Protein AF-A0A2V8U0Z6-F1 (afdb_monomer_lite)

Radius of gyration: 12.64 Å; chains: 1; bounding box: 31×25×26 Å

Foldseek 3Di:
DFDWPDWADDPPDPPDIDIDTDDDPVCAQVAKDWDWDADPNDIDDIDIDTHD

pLDDT: mean 95.82, std 1.93, range [88.25, 98.12]

Structure (mmCIF, N/CA/C/O backbone):
data_AF-A0A2V8U0Z6-F1
#
_entry.id   AF-A0A2V8U0Z6-F1
#
loop_
_atom_site.group_PDB
_atom_site.id
_atom_site.type_symbol
_atom_site.label_atom_id
_atom_site.label_alt_id
_atom_site.label_comp_id
_atom_site.label_asym_id
_atom_site.label_entity_id
_atom_site.label_seq_id
_atom_site.pdbx_PDB_ins_code
_atom_site.Cartn_x
_atom_site.Cartn_y
_atom_site.Cartn_z
_atom_site.occupancy
_atom_site.B_iso_or_equiv
_atom_site.auth_seq_id
_atom_site.auth_comp_id
_atom_site.auth_asym_id
_atom_site.auth_atom_id
_atom_site.pdbx_PDB_model_num
ATOM 1 N N . SER A 1 1 ? -5.884 -10.365 4.065 1.00 88.25 1 SER A N 1
ATOM 2 C CA . SER A 1 1 ? -5.143 -9.958 2.854 1.00 88.25 1 SER A CA 1
ATOM 3 C C . SER A 1 1 ? -6.062 -9.129 1.969 1.00 88.25 1 SER A C 1
ATOM 5 O O . SER A 1 1 ? -7.274 -9.188 2.152 1.00 88.25 1 SER A O 1
ATOM 7 N N . VAL A 1 2 ? -5.506 -8.331 1.059 1.00 92.62 2 VAL A N 1
ATOM 8 C CA . VAL A 1 2 ? -6.253 -7.478 0.118 1.00 92.62 2 VAL A CA 1
ATOM 9 C C . VAL A 1 2 ? -5.679 -7.629 -1.299 1.00 92.62 2 VAL A C 1
ATOM 11 O O . VAL A 1 2 ? -4.535 -8.076 -1.416 1.00 92.62 2 VAL A O 1
ATOM 14 N N . PRO A 1 3 ? -6.427 -7.287 -2.367 1.00 93.88 3 PRO A N 1
ATOM 15 C CA . PRO A 1 3 ? -5.919 -7.364 -3.735 1.00 93.88 3 PRO A CA 1
ATOM 16 C C . PRO A 1 3 ? -4.714 -6.443 -3.966 1.00 93.88 3 PRO A C 1
ATOM 18 O O . PRO A 1 3 ? -4.755 -5.257 -3.625 1.00 93.88 3 PRO A O 1
ATOM 21 N N . VAL A 1 4 ? -3.671 -6.988 -4.597 1.00 95.31 4 VAL A N 1
ATOM 22 C CA . VAL A 1 4 ? -2.536 -6.221 -5.126 1.00 95.31 4 VAL A CA 1
ATOM 23 C C . VAL A 1 4 ? -2.891 -5.769 -6.537 1.00 95.31 4 VAL A C 1
ATOM 25 O O . VAL A 1 4 ? -3.175 -6.588 -7.406 1.00 95.31 4 VAL A O 1
ATOM 28 N N . LEU A 1 5 ? -2.904 -4.458 -6.747 1.00 97.12 5 LEU A N 1
ATOM 29 C CA . LEU A 1 5 ? -3.249 -3.827 -8.021 1.00 97.12 5 LEU A CA 1
ATOM 30 C C . LEU A 1 5 ? -2.010 -3.588 -8.890 1.00 97.12 5 LEU A C 1
ATOM 32 O O . LEU A 1 5 ? -2.120 -3.496 -10.108 1.00 97.12 5 LEU A O 1
ATOM 36 N N . TYR A 1 6 ? -0.838 -3.473 -8.262 1.00 97.38 6 TYR A N 1
ATOM 37 C CA . TYR A 1 6 ? 0.448 -3.298 -8.929 1.00 97.38 6 TYR A CA 1
ATOM 38 C C . TYR A 1 6 ? 1.591 -3.720 -8.003 1.00 97.38 6 TYR A C 1
ATOM 40 O O . TYR A 1 6 ? 1.518 -3.465 -6.801 1.00 97.38 6 TYR A O 1
ATOM 48 N N . ALA A 1 7 ? 2.645 -4.308 -8.570 1.00 96.56 7 ALA A N 1
ATOM 49 C CA . ALA A 1 7 ? 3.925 -4.548 -7.911 1.00 96.56 7 ALA A CA 1
ATOM 50 C C . ALA A 1 7 ? 5.052 -4.462 -8.955 1.00 96.56 7 ALA A C 1
ATOM 52 O O . ALA A 1 7 ? 5.021 -5.192 -9.947 1.00 96.56 7 ALA A O 1
ATOM 53 N N . GLY A 1 8 ? 6.015 -3.563 -8.760 1.00 96.69 8 GLY A N 1
ATOM 54 C CA . GLY A 1 8 ? 7.118 -3.346 -9.702 1.00 96.69 8 GLY A CA 1
ATOM 55 C C . GLY A 1 8 ? 7.808 -1.990 -9.514 1.00 96.69 8 GLY A C 1
ATOM 56 O O . GLY A 1 8 ? 7.544 -1.326 -8.510 1.00 96.69 8 GLY A O 1
ATOM 57 N N . PRO A 1 9 ? 8.645 -1.552 -10.472 1.00 97.50 9 PRO A N 1
ATOM 58 C CA . PRO A 1 9 ? 9.427 -0.321 -10.354 1.00 97.50 9 PRO A CA 1
ATOM 59 C C . PRO A 1 9 ? 8.583 0.932 -10.096 1.00 97.50 9 PRO A C 1
ATOM 61 O O . PRO A 1 9 ? 7.528 1.132 -10.700 1.00 97.50 9 PRO A O 1
ATOM 64 N N . GLN A 1 10 ? 9.068 1.811 -9.222 1.00 96.62 10 GLN A N 1
ATOM 65 C CA . GLN A 1 10 ? 8.471 3.115 -8.930 1.00 96.62 10 GLN A CA 1
ATOM 66 C C . GLN A 1 10 ? 8.929 4.158 -9.971 1.00 96.62 10 GLN A C 1
ATOM 68 O O . GLN A 1 10 ? 10.119 4.474 -10.020 1.00 96.62 10 GLN A O 1
ATOM 73 N N . PRO A 1 11 ? 8.016 4.755 -10.767 1.00 93.25 11 PRO A N 1
ATOM 74 C CA . PRO A 1 11 ? 8.372 5.742 -11.789 1.00 93.25 11 PRO A CA 1
ATOM 75 C C . PRO A 1 11 ? 9.209 6.937 -11.311 1.00 93.25 11 PRO A C 1
ATOM 77 O O . PRO A 1 11 ? 10.030 7.450 -12.068 1.00 93.25 11 PRO A O 1
ATOM 80 N N . ASN A 1 12 ? 8.993 7.409 -10.081 1.00 97.00 12 ASN A N 1
ATOM 81 C CA . ASN A 1 12 ? 9.589 8.661 -9.601 1.00 97.00 12 ASN A CA 1
ATOM 82 C C . ASN A 1 12 ? 10.936 8.495 -8.886 1.00 97.00 12 ASN A C 1
ATOM 84 O O . ASN A 1 12 ? 11.635 9.487 -8.681 1.00 97.00 12 ASN A O 1
ATOM 88 N N . TYR A 1 13 ? 11.303 7.271 -8.502 1.00 95.69 13 TYR A N 1
ATOM 89 C CA . TYR A 1 13 ? 12.483 7.009 -7.682 1.00 95.69 13 TYR A CA 1
ATOM 90 C C . TYR A 1 13 ? 13.250 5.809 -8.231 1.00 95.69 13 TYR A C 1
ATOM 92 O O . TYR A 1 13 ? 12.871 4.658 -8.024 1.00 95.69 13 TYR A O 1
ATOM 100 N N . ALA A 1 14 ? 14.348 6.092 -8.934 1.00 95.12 14 ALA A N 1
ATOM 101 C CA . ALA A 1 14 ? 15.192 5.063 -9.527 1.00 95.12 14 ALA A CA 1
ATOM 102 C C . ALA A 1 14 ? 15.732 4.096 -8.461 1.00 95.12 14 ALA A C 1
ATOM 104 O O . ALA A 1 14 ? 16.220 4.516 -7.413 1.00 95.12 14 ALA A O 1
ATOM 105 N N . GLY A 1 15 ? 15.659 2.798 -8.756 1.00 95.94 15 GLY A N 1
ATOM 106 C CA . GLY A 1 15 ? 16.099 1.736 -7.850 1.00 95.94 15 GLY A CA 1
ATOM 107 C C . GLY A 1 15 ? 15.101 1.378 -6.746 1.00 95.94 15 GLY A C 1
ATOM 108 O O . GLY A 1 15 ? 15.414 0.506 -5.940 1.00 95.94 15 GLY A O 1
ATOM 109 N N . LEU A 1 16 ? 13.923 2.014 -6.701 1.00 95.69 16 LEU A N 1
ATOM 110 C CA . LEU A 1 16 ? 12.837 1.628 -5.802 1.00 95.69 16 LEU A CA 1
ATOM 111 C C . LEU A 1 16 ? 11.727 0.900 -6.559 1.00 95.69 16 LEU A C 1
ATOM 113 O O . LEU A 1 16 ? 11.401 1.242 -7.695 1.00 95.69 16 LEU A O 1
ATOM 117 N N . ASP A 1 17 ? 11.093 -0.037 -5.864 1.00 95.50 17 ASP A N 1
ATOM 118 C CA . ASP A 1 17 ? 9.842 -0.665 -6.275 1.00 95.50 17 ASP A CA 1
ATOM 119 C C . ASP A 1 17 ? 8.679 -0.126 -5.430 1.00 95.50 17 ASP A C 1
ATOM 121 O O . ASP A 1 17 ? 8.862 0.412 -4.334 1.00 95.50 17 ASP A O 1
ATOM 125 N N . GLN A 1 18 ? 7.461 -0.278 -5.937 1.00 96.56 18 GLN A N 1
ATOM 126 C CA . GLN A 1 18 ? 6.219 0.069 -5.255 1.00 96.56 18 GLN A CA 1
ATOM 127 C C . GLN A 1 18 ? 5.210 -1.077 -5.337 1.00 96.56 18 GLN A C 1
ATOM 129 O O . GLN A 1 18 ? 5.213 -1.877 -6.276 1.00 96.56 18 GLN A O 1
ATOM 134 N N . VAL A 1 19 ? 4.295 -1.100 -4.368 1.00 96.88 19 VAL A N 1
ATOM 135 C CA . VAL A 1 19 ? 3.142 -1.999 -4.346 1.00 96.88 19 VAL A CA 1
ATOM 136 C C . VAL A 1 19 ? 1.885 -1.176 -4.085 1.00 96.88 19 VAL A C 1
ATOM 138 O O . VAL A 1 19 ? 1.798 -0.489 -3.069 1.00 96.88 19 VAL A O 1
ATOM 141 N N . ASN A 1 20 ? 0.896 -1.281 -4.974 1.00 96.88 20 ASN A N 1
ATOM 142 C CA . ASN A 1 20 ? -0.411 -0.648 -4.794 1.00 96.88 20 ASN A CA 1
ATOM 143 C C . ASN A 1 20 ? -1.432 -1.700 -4.366 1.00 96.88 20 ASN A C 1
ATOM 145 O O . ASN A 1 20 ? -1.562 -2.740 -5.014 1.00 96.88 20 ASN A O 1
ATOM 149 N N . VAL A 1 21 ? -2.188 -1.417 -3.307 1.00 95.31 21 VAL A N 1
ATOM 150 C CA . VAL A 1 21 ? -3.218 -2.316 -2.768 1.00 95.31 21 VAL A CA 1
ATOM 151 C C . VAL A 1 21 ? -4.563 -1.611 -2.661 1.00 95.31 21 VAL A C 1
ATOM 153 O O . VAL A 1 21 ? -4.638 -0.433 -2.312 1.00 95.31 21 VAL A O 1
ATOM 156 N N . GLY A 1 22 ? -5.641 -2.339 -2.947 1.00 94.44 22 GLY A N 1
ATOM 157 C CA . GLY A 1 22 ? -7.000 -1.847 -2.732 1.00 94.44 22 GLY A CA 1
ATOM 158 C C . GLY A 1 22 ? -7.434 -2.067 -1.285 1.00 94.44 22 GLY A C 1
ATOM 159 O O . GLY A 1 22 ? -7.535 -3.210 -0.844 1.00 94.44 22 GLY A O 1
ATOM 160 N N . LEU A 1 23 ? -7.722 -0.999 -0.540 1.00 91.94 23 LEU A N 1
ATOM 161 C CA . LEU A 1 23 ? -8.268 -1.121 0.814 1.00 91.94 23 LEU A CA 1
ATOM 162 C C . LEU A 1 23 ? -9.784 -1.358 0.778 1.00 91.94 23 LEU A C 1
ATOM 164 O O . LEU A 1 23 ? -10.519 -0.678 0.064 1.00 91.94 23 LEU A O 1
ATOM 168 N N . SER A 1 24 ? -10.257 -2.316 1.578 1.00 92.44 24 SER A N 1
ATOM 169 C CA . SER A 1 24 ? -11.690 -2.582 1.737 1.00 92.44 24 SER A CA 1
ATOM 170 C C . SER A 1 24 ? -12.377 -1.458 2.514 1.00 92.44 24 SER A C 1
ATOM 172 O O . SER A 1 24 ? -11.881 -1.025 3.555 1.00 92.44 24 SER A O 1
ATOM 174 N N . LEU A 1 25 ? -13.580 -1.059 2.084 1.00 94.06 25 LEU A N 1
ATOM 175 C CA . LEU A 1 25 ? -14.411 -0.076 2.795 1.00 94.06 25 LEU A CA 1
ATOM 176 C C . LEU A 1 25 ? -14.815 -0.517 4.210 1.00 94.06 25 LEU A C 1
ATOM 178 O O . LEU A 1 25 ? -15.241 0.324 5.004 1.00 94.06 25 LEU A O 1
ATOM 182 N N . SER A 1 26 ? -14.679 -1.807 4.531 1.00 94.25 26 SER A N 1
ATOM 183 C CA . SER A 1 26 ? -14.879 -2.343 5.882 1.00 94.25 26 SER A CA 1
ATOM 184 C C . SER A 1 26 ? -13.819 -1.880 6.887 1.00 94.25 26 SER A C 1
ATOM 186 O O . SER A 1 26 ? -14.024 -2.045 8.081 1.00 94.25 26 SER A O 1
ATOM 188 N N . LEU A 1 27 ? -12.690 -1.330 6.422 1.00 94.81 27 LEU A N 1
ATOM 189 C CA . LEU A 1 27 ? -11.613 -0.811 7.273 1.00 94.81 27 LEU A CA 1
ATOM 190 C C . LEU A 1 27 ? -11.796 0.667 7.649 1.00 94.81 27 LEU A C 1
ATOM 192 O O . LEU A 1 27 ? -10.998 1.199 8.415 1.00 94.81 27 LEU A O 1
ATOM 196 N N . ARG A 1 28 ? -12.810 1.355 7.108 1.00 95.44 28 ARG A N 1
ATOM 197 C CA . ARG A 1 28 ? -13.055 2.775 7.413 1.00 95.44 28 ARG A CA 1
ATOM 198 C C . ARG A 1 28 ? -13.263 2.971 8.915 1.00 95.44 28 ARG A C 1
ATOM 200 O O . ARG A 1 28 ? -14.038 2.236 9.522 1.00 95.44 28 ARG A O 1
ATOM 207 N N . GLY A 1 29 ? -12.577 3.955 9.493 1.00 97.12 29 GLY A N 1
ATOM 208 C CA . GLY A 1 29 ? -12.614 4.226 10.929 1.00 97.12 29 GLY A CA 1
ATOM 209 C C . GLY A 1 29 ? -11.945 3.171 11.819 1.00 97.12 29 GLY A C 1
ATOM 210 O O . GLY A 1 29 ? -12.128 3.226 1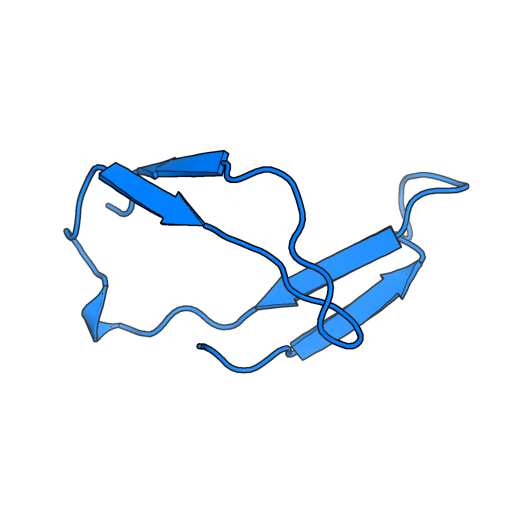3.032 1.00 97.12 29 GLY A O 1
ATOM 211 N N . ALA A 1 30 ? -11.173 2.223 11.268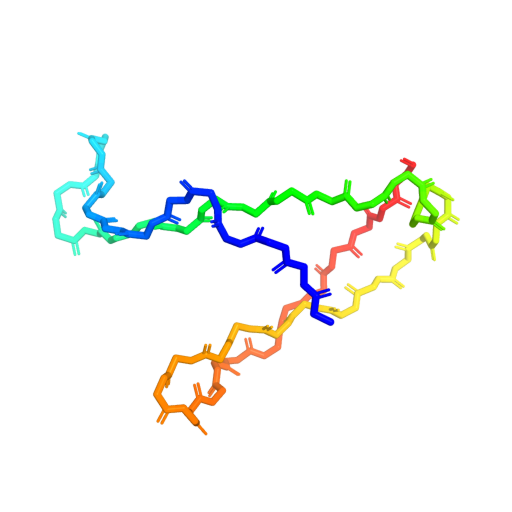 1.00 96.94 30 ALA A N 1
ATOM 212 C CA . ALA A 1 30 ? -10.480 1.205 12.066 1.00 96.94 30 ALA A CA 1
ATOM 213 C C . ALA A 1 30 ? -9.394 1.787 12.992 1.00 96.94 30 ALA A C 1
ATOM 215 O O . ALA A 1 30 ? -8.945 1.108 13.913 1.00 96.94 30 ALA A O 1
ATOM 216 N N . GLY A 1 31 ? -8.980 3.039 12.775 1.00 97.69 31 GLY A N 1
ATOM 217 C CA . GLY A 1 31 ? -7.972 3.690 13.597 1.00 97.69 31 GLY A CA 1
ATOM 218 C C . GLY A 1 31 ? -6.584 3.121 13.329 1.00 97.69 31 GLY A C 1
ATOM 219 O O . GLY A 1 31 ? -6.205 2.895 12.180 1.00 97.69 31 GLY A O 1
ATOM 220 N N . GLU A 1 32 ? -5.787 2.9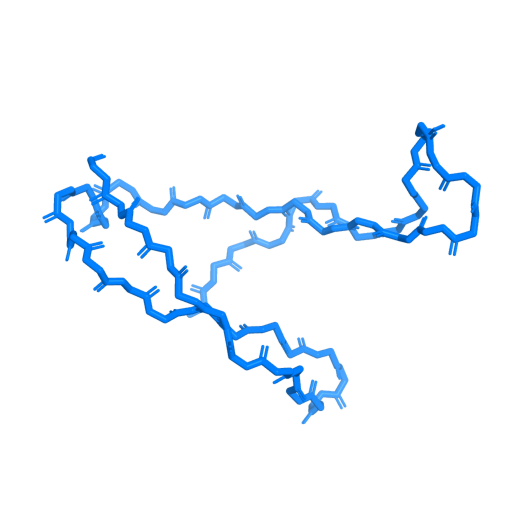52 14.380 1.00 98.12 32 GLU A N 1
ATOM 221 C CA . GLU A 1 32 ? -4.428 2.432 14.253 1.00 98.12 32 GLU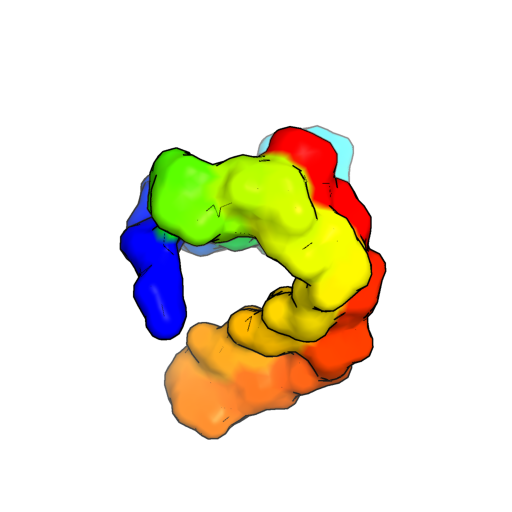 A CA 1
ATOM 222 C C . GLU A 1 32 ? -4.436 0.957 13.822 1.00 98.12 32 GLU A C 1
ATOM 224 O O . GLU A 1 32 ? -5.126 0.122 14.401 1.00 98.12 32 GLU A O 1
ATOM 229 N N . SER A 1 33 ? -3.704 0.638 12.759 1.00 96.62 33 SER A N 1
ATOM 230 C CA . SER A 1 33 ? -3.722 -0.671 12.114 1.00 96.62 33 SER A CA 1
ATOM 231 C C . SER A 1 33 ? -2.333 -1.063 11.635 1.00 96.62 33 SER A C 1
ATOM 233 O O . SER A 1 33 ? -1.612 -0.270 11.028 1.00 96.62 33 SER A O 1
ATOM 235 N N . ASN A 1 34 ? -1.982 -2.325 11.870 1.00 97.62 34 ASN A N 1
ATOM 236 C CA . ASN A 1 34 ? -0.739 -2.908 11.385 1.00 97.62 34 ASN A CA 1
ATOM 237 C C . ASN A 1 34 ? -0.858 -3.300 9.910 1.00 97.62 34 ASN A C 1
ATOM 239 O O . ASN A 1 34 ? -1.842 -3.914 9.489 1.00 97.62 34 ASN A O 1
ATOM 243 N N . VAL A 1 35 ? 0.190 -3.011 9.148 1.00 96.38 35 VAL A N 1
ATOM 244 C CA . VAL A 1 35 ? 0.360 -3.409 7.753 1.00 96.38 35 VAL A CA 1
ATOM 245 C C . VAL A 1 35 ? 1.610 -4.268 7.649 1.00 96.38 35 VAL A C 1
ATOM 247 O O . VAL A 1 35 ? 2.691 -3.885 8.096 1.00 96.38 35 VAL A O 1
ATOM 250 N N . VAL A 1 36 ? 1.446 -5.441 7.042 1.00 97.50 36 VAL A N 1
ATOM 251 C CA . VAL A 1 36 ? 2.523 -6.397 6.777 1.00 97.50 36 VAL A CA 1
ATOM 252 C C . VAL A 1 36 ? 2.480 -6.743 5.295 1.00 97.50 36 VAL A C 1
ATOM 254 O O . VAL A 1 36 ? 1.436 -7.165 4.793 1.00 97.50 36 VAL A O 1
ATOM 257 N N . LEU A 1 37 ? 3.603 -6.560 4.598 1.00 96.19 37 LEU A N 1
ATOM 258 C CA . LEU A 1 37 ? 3.774 -7.006 3.219 1.00 96.19 37 LEU A CA 1
ATOM 259 C C . LEU A 1 37 ? 4.465 -8.369 3.231 1.00 96.19 37 LEU A C 1
ATOM 261 O O . LEU A 1 37 ? 5.517 -8.523 3.843 1.00 96.19 37 LEU A O 1
ATOM 265 N N . THR A 1 38 ? 3.892 -9.346 2.536 1.00 96.88 38 THR A N 1
ATOM 266 C CA . THR A 1 38 ? 4.495 -10.671 2.368 1.00 96.88 38 THR A CA 1
ATOM 267 C C . THR A 1 38 ? 4.701 -10.941 0.882 1.00 96.88 38 THR A C 1
ATOM 269 O O . THR A 1 38 ? 3.746 -10.860 0.113 1.00 96.88 38 THR A O 1
ATOM 272 N N . VAL A 1 39 ? 5.929 -11.282 0.487 1.00 95.25 39 VAL A N 1
ATOM 273 C CA . VAL A 1 39 ? 6.297 -11.671 -0.887 1.00 95.25 39 VAL A CA 1
ATOM 274 C C . VAL A 1 39 ? 6.997 -13.022 -0.828 1.00 95.25 39 VAL A C 1
ATOM 276 O O . VAL A 1 39 ? 7.883 -13.214 0.003 1.00 95.25 39 VAL A O 1
ATOM 279 N N . ASP A 1 40 ? 6.563 -13.977 -1.651 1.00 95.25 40 ASP A N 1
ATOM 280 C CA . ASP A 1 40 ? 7.104 -15.345 -1.697 1.00 95.25 40 ASP A CA 1
ATOM 281 C C . ASP A 1 40 ? 7.245 -16.001 -0.308 1.00 95.25 40 ASP A C 1
ATOM 28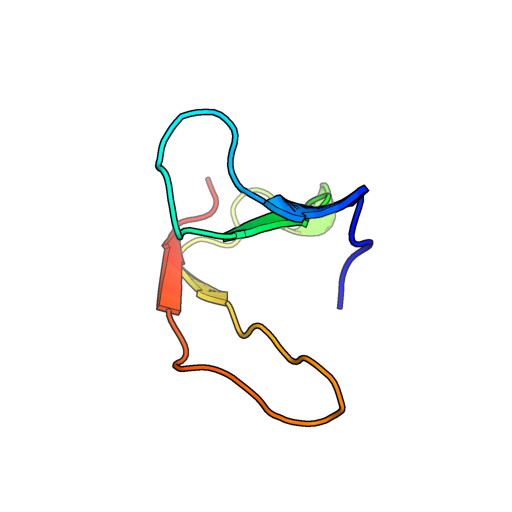3 O O . ASP A 1 40 ? 8.236 -16.653 0.018 1.00 95.25 40 ASP A O 1
ATOM 287 N N . GLY A 1 41 ? 6.249 -15.776 0.556 1.00 96.00 41 GLY A N 1
ATOM 288 C CA . GLY A 1 41 ? 6.210 -16.310 1.922 1.00 96.00 41 GLY A CA 1
ATOM 289 C C . GLY A 1 41 ? 7.098 -15.585 2.941 1.00 96.00 41 GLY A C 1
ATOM 290 O O . GLY A 1 41 ? 7.112 -15.974 4.107 1.00 96.00 41 GLY A O 1
ATOM 291 N N . LYS A 1 42 ? 7.808 -14.521 2.551 1.00 97.31 42 LYS A N 1
ATOM 292 C CA . LYS A 1 42 ? 8.629 -13.703 3.455 1.00 97.31 42 LYS A CA 1
ATOM 293 C C . LYS A 1 42 ? 7.920 -12.404 3.806 1.00 97.31 42 LYS A C 1
ATOM 295 O O . LYS A 1 42 ? 7.589 -11.619 2.921 1.00 97.31 42 LYS A O 1
ATOM 300 N N . SER A 1 43 ? 7.707 -12.173 5.097 1.00 97.50 43 SER A N 1
ATOM 301 C CA . SER A 1 43 ? 7.136 -10.922 5.600 1.00 97.50 43 SER A CA 1
ATOM 302 C C . SER A 1 43 ? 8.201 -9.836 5.751 1.00 97.50 43 SER A C 1
ATOM 304 O O . SER A 1 43 ? 9.321 -10.111 6.181 1.00 97.50 43 SER A O 1
ATOM 306 N N . SER A 1 44 ? 7.833 -8.600 5.427 1.00 96.12 44 SER A N 1
ATOM 307 C CA . SER A 1 44 ? 8.614 -7.398 5.713 1.00 96.12 44 SER A CA 1
ATOM 308 C C . SER A 1 44 ? 8.527 -7.007 7.191 1.00 96.12 44 SER A C 1
ATOM 310 O O . SER A 1 44 ? 7.817 -7.626 7.987 1.00 96.12 44 SER A O 1
ATOM 312 N N . ASN A 1 45 ? 9.190 -5.906 7.548 1.00 97.38 45 ASN A N 1
ATOM 313 C CA . ASN A 1 45 ? 8.900 -5.193 8.787 1.00 97.38 45 ASN A CA 1
ATOM 314 C C . ASN A 1 45 ? 7.424 -4.763 8.818 1.00 97.38 45 ASN A C 1
ATOM 316 O O . ASN A 1 45 ? 6.891 -4.293 7.808 1.00 97.38 45 ASN A O 1
ATOM 320 N N . THR A 1 46 ? 6.790 -4.906 9.981 1.00 97.94 46 THR A N 1
ATOM 321 C CA . THR A 1 46 ? 5.446 -4.380 10.229 1.00 97.94 46 THR A CA 1
ATOM 322 C C . THR A 1 46 ? 5.515 -2.868 10.370 1.00 97.94 46 THR A C 1
ATOM 324 O O . THR A 1 46 ? 6.332 -2.353 11.135 1.00 97.94 46 THR A O 1
ATOM 327 N N . VAL A 1 47 ? 4.631 -2.169 9.666 1.00 97.50 47 VAL A N 1
ATOM 328 C CA . VAL A 1 47 ? 4.428 -0.728 9.837 1.00 97.50 47 VAL A CA 1
ATOM 329 C C . VAL A 1 47 ? 3.026 -0.463 10.360 1.00 97.50 47 VAL A C 1
ATOM 331 O O . VAL A 1 47 ? 2.111 -1.257 10.143 1.00 97.50 47 VAL A O 1
ATOM 334 N N . THR A 1 48 ? 2.854 0.667 11.027 1.00 97.81 48 THR A N 1
ATOM 335 C CA . THR A 1 48 ? 1.574 1.073 11.602 1.00 97.81 48 THR A CA 1
ATOM 336 C C . THR A 1 48 ? 1.028 2.268 10.834 1.00 97.81 48 THR A C 1
ATOM 338 O O . THR A 1 48 ? 1.748 3.238 10.594 1.00 97.81 48 THR A O 1
ATOM 341 N N . ILE A 1 49 ? -0.245 2.206 10.445 1.00 96.38 49 ILE A N 1
ATOM 342 C CA . ILE A 1 49 ? -0.961 3.308 9.793 1.00 96.38 49 ILE A CA 1
ATOM 343 C C . ILE A 1 49 ? -2.231 3.643 10.570 1.00 96.38 49 ILE A C 1
ATOM 345 O O . ILE A 1 49 ? -2.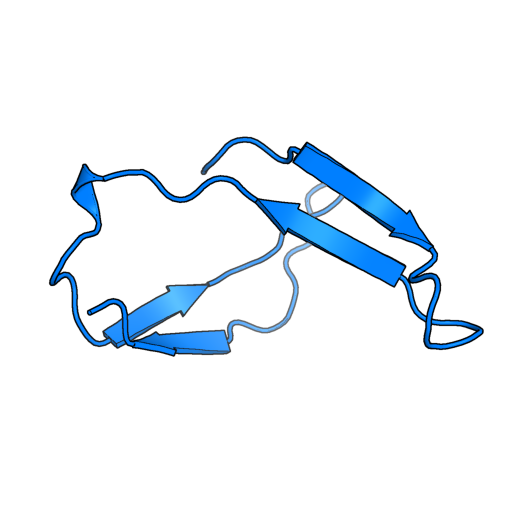775 2.799 11.275 1.00 96.38 49 ILE A O 1
ATOM 349 N N . ASN A 1 50 ? -2.740 4.861 10.408 1.00 97.50 50 ASN A N 1
ATOM 350 C CA . ASN A 1 50 ? -4.053 5.239 10.917 1.00 97.50 50 ASN A CA 1
ATOM 351 C C . ASN A 1 50 ? -5.058 5.284 9.760 1.00 97.50 50 ASN A C 1
ATOM 353 O O . ASN A 1 50 ? -4.891 6.071 8.827 1.00 97.50 50 ASN A O 1
ATOM 357 N N . ILE A 1 51 ? -6.086 4.439 9.820 1.00 95.50 51 ILE A N 1
ATOM 358 C CA . ILE A 1 51 ? -7.168 4.385 8.836 1.00 95.50 51 ILE A CA 1
ATOM 359 C C . ILE A 1 51 ? -8.334 5.220 9.369 1.00 95.50 51 ILE A C 1
ATOM 361 O O . ILE A 1 51 ? -8.975 4.848 10.356 1.00 95.50 51 ILE A O 1
ATOM 365 N N . LYS A 1 52 ? -8.575 6.360 8.716 1.00 91.00 52 LYS A N 1
ATOM 366 C CA . LYS A 1 52 ? -9.658 7.298 9.033 1.00 91.00 52 LYS A CA 1
ATOM 367 C C . LYS A 1 52 ? -10.895 6.994 8.199 1.00 91.00 52 LYS A C 1
ATOM 369 O O . LYS A 1 52 ? -10.742 6.768 6.979 1.00 91.00 52 LYS A O 1
#

Secondary structure (DSSP, 8-state):
---EEEEEE-TTSTT-EEEEEPPPGGGTT-EEEEE--EETTEE---EEEEE-

Sequence (52 aa):
SVPVLYAGPQPNYAGLDQVNVGLSLSLRGAGESNVVLTVDGKSSNTVTINIK